Protein AF-A0A7X6QDV6-F1 (afdb_monomer_lite)

pLDDT: mean 70.56, std 13.75, range [42.44, 89.25]

Foldseek 3Di:
DDPPDPVPPPVPPDCDPPPVPPCDVPVADADPVRHGDPDDPDDDAPDPPHD

Radius of gyration: 22.64 Å; chains: 1; bounding box: 41×24×64 Å

Structure (mmCIF, N/CA/C/O backbone):
data_AF-A0A7X6QDV6-F1
#
_entry.id   AF-A0A7X6QDV6-F1
#
loop_
_atom_site.group_PDB
_atom_site.id
_atom_site.type_symbol
_atom_site.label_atom_id
_atom_site.label_alt_id
_atom_site.label_comp_id
_atom_site.label_asym_id
_atom_site.label_entity_id
_atom_site.label_seq_id
_atom_site.pdbx_PDB_ins_code
_atom_site.Cartn_x
_atom_site.Cartn_y
_atom_site.Cartn_z
_atom_site.occupancy
_atom_site.B_iso_or_equiv
_atom_site.auth_seq_id
_atom_site.auth_comp_id
_atom_site.auth_asym_id
_atom_site.auth_atom_id
_atom_site.pdbx_PDB_model_num
ATOM 1 N N . MET A 1 1 ? -13.474 11.283 48.793 1.00 42.44 1 MET A N 1
ATOM 2 C CA . MET A 1 1 ? -12.404 11.700 47.861 1.00 42.44 1 MET A CA 1
ATOM 3 C C . MET A 1 1 ? -13.048 12.525 46.762 1.00 42.44 1 MET A C 1
ATOM 5 O O . MET A 1 1 ? -14.101 12.144 46.276 1.00 42.44 1 MET A O 1
ATOM 9 N N . ASN A 1 2 ? -12.495 13.706 46.499 1.00 46.84 2 ASN A N 1
ATOM 10 C CA . ASN A 1 2 ? -13.098 14.769 45.694 1.00 46.84 2 ASN A CA 1
ATOM 11 C C . ASN A 1 2 ? -13.408 14.341 44.250 1.00 46.84 2 ASN A C 1
ATOM 13 O O . ASN A 1 2 ? -12.491 14.029 43.495 1.00 46.84 2 ASN A O 1
ATOM 17 N N . MET A 1 3 ? -14.680 14.451 43.861 1.00 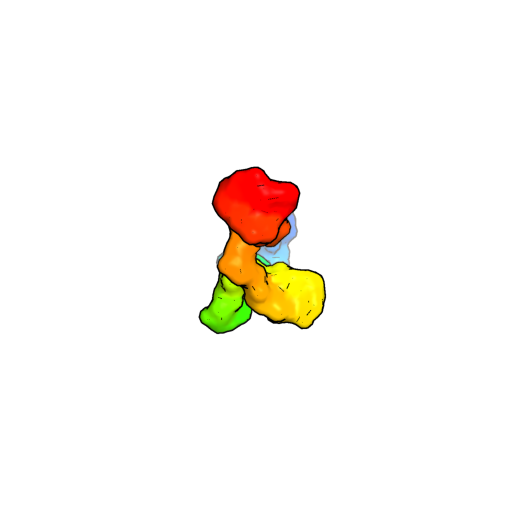55.66 3 MET A N 1
ATOM 18 C CA . MET A 1 3 ? -15.174 14.340 42.485 1.00 55.66 3 MET A CA 1
ATOM 19 C C . MET A 1 3 ? -14.754 15.590 41.689 1.00 55.66 3 MET A C 1
ATOM 21 O O . MET A 1 3 ? -15.533 16.518 41.496 1.00 55.66 3 MET A O 1
ATOM 25 N N . LYS A 1 4 ? -13.464 15.676 41.344 1.00 63.00 4 LYS A N 1
ATOM 26 C CA . LYS A 1 4 ? -12.846 16.827 40.658 1.00 63.00 4 LYS A CA 1
ATOM 27 C C . LYS A 1 4 ? -12.648 16.622 39.159 1.00 63.00 4 LYS A C 1
ATOM 29 O O . LYS A 1 4 ? -12.110 17.516 38.514 1.00 63.00 4 LYS A O 1
ATOM 34 N N . ASP A 1 5 ? -13.077 15.488 38.617 1.00 59.94 5 ASP A N 1
ATOM 35 C CA . ASP A 1 5 ? -12.954 15.228 37.190 1.00 59.94 5 ASP A CA 1
ATOM 36 C C . ASP A 1 5 ? -14.323 15.367 36.502 1.00 59.94 5 ASP A C 1
ATOM 38 O O . ASP A 1 5 ? -15.194 14.509 36.689 1.00 59.94 5 ASP A O 1
ATOM 42 N N . PRO A 1 6 ? -14.567 16.448 35.737 1.00 59.50 6 PRO A N 1
ATOM 43 C CA . PRO A 1 6 ? -15.826 16.653 35.021 1.00 59.50 6 PRO A CA 1
ATOM 44 C C . PRO A 1 6 ? -16.121 15.557 33.982 1.00 59.50 6 PRO A C 1
ATOM 46 O O . PRO A 1 6 ? -17.257 15.460 33.516 1.00 59.50 6 PRO A O 1
ATOM 49 N N . MET A 1 7 ? -15.141 14.710 33.646 1.00 61.97 7 MET A N 1
ATOM 50 C CA . MET A 1 7 ? -15.302 13.573 32.734 1.00 61.97 7 MET A CA 1
ATOM 51 C C . MET A 1 7 ? -15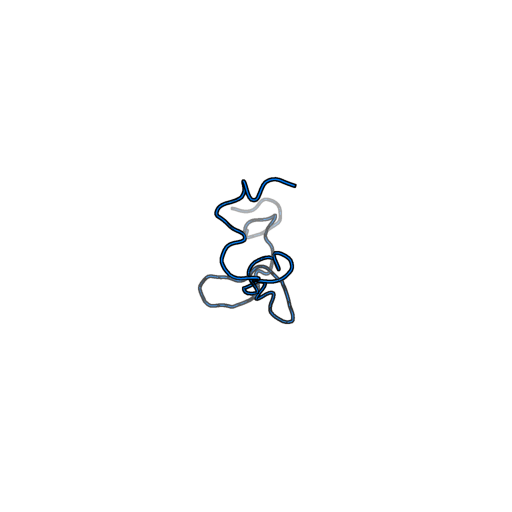.997 12.356 33.370 1.00 61.97 7 MET A C 1
ATOM 53 O O . MET A 1 7 ? -16.529 11.516 32.650 1.00 61.97 7 MET A O 1
ATOM 57 N N . MET A 1 8 ? -16.064 12.263 34.704 1.00 64.06 8 MET A N 1
ATOM 58 C CA . MET A 1 8 ? -16.652 11.110 35.413 1.00 64.06 8 MET A CA 1
ATOM 59 C C . MET A 1 8 ? -18.179 11.173 35.582 1.00 64.06 8 MET A C 1
ATOM 61 O O . MET A 1 8 ? -18.771 10.330 36.250 1.00 64.06 8 MET A O 1
ATOM 65 N N . LYS A 1 9 ? -18.855 12.160 34.984 1.00 63.84 9 LYS A N 1
ATOM 66 C CA . LYS A 1 9 ? -20.282 12.430 35.238 1.00 63.84 9 LYS A CA 1
ATOM 67 C C . LYS A 1 9 ? -21.235 11.300 34.812 1.00 63.84 9 LYS A C 1
ATOM 69 O O . LYS A 1 9 ? -22.365 11.268 35.288 1.00 63.84 9 LYS A O 1
ATOM 74 N N . ASN A 1 10 ? -20.796 10.393 33.939 1.00 63.62 10 ASN A N 1
ATOM 75 C CA . ASN A 1 10 ? -21.679 9.432 33.274 1.00 63.62 10 ASN A CA 1
ATOM 76 C C . ASN A 1 10 ? -21.357 7.957 33.552 1.00 63.62 10 ASN A C 1
ATOM 78 O O . ASN A 1 10 ? -21.936 7.107 32.882 1.00 63.62 10 ASN A O 1
ATOM 82 N N . ASP A 1 11 ? -20.439 7.648 34.477 1.00 60.25 11 ASP A N 1
ATOM 83 C CA . ASP A 1 11 ? -20.018 6.261 34.768 1.00 60.25 11 ASP A CA 1
ATOM 84 C C . ASP A 1 11 ? -19.620 5.483 33.490 1.00 60.25 11 ASP A C 1
ATOM 86 O O . ASP A 1 11 ? -19.778 4.268 33.364 1.00 60.25 11 ASP A O 1
ATOM 90 N N . LEU A 1 12 ? -19.136 6.226 32.486 1.00 60.44 12 LEU A N 1
ATOM 91 C CA . LEU A 1 12 ? -18.601 5.669 31.255 1.00 60.44 12 LEU A CA 1
ATOM 92 C C . LEU A 1 12 ? -17.338 4.927 31.675 1.00 60.44 12 LEU A C 1
ATOM 94 O O . LEU A 1 12 ? -16.427 5.547 32.224 1.00 60.44 12 LEU A O 1
ATOM 98 N N . GLY A 1 13 ? -17.344 3.604 31.500 1.00 62.00 13 GLY A N 1
ATOM 99 C CA . GLY A 1 13 ? -16.245 2.729 31.896 1.00 62.00 13 GLY A CA 1
ATOM 100 C C . GLY A 1 13 ? -14.899 3.136 31.291 1.00 62.00 13 GLY A C 1
ATOM 101 O O . GLY A 1 13 ? -14.784 4.130 30.577 1.00 62.00 13 GLY A O 1
ATOM 102 N N . GLU A 1 14 ? -13.870 2.344 31.590 1.00 62.66 14 GLU A N 1
ATOM 103 C CA . GLU A 1 14 ? -12.484 2.590 31.182 1.00 62.66 14 GLU A CA 1
ATOM 104 C C . GLU A 1 14 ? -12.397 3.124 29.746 1.00 62.66 14 GLU A C 1
ATOM 106 O O . GLU A 1 14 ? -13.015 2.553 28.842 1.00 62.66 14 GLU A O 1
ATOM 111 N N . LEU A 1 15 ? -11.684 4.250 29.580 1.00 59.88 15 LEU A N 1
ATOM 112 C CA . LEU A 1 15 ? -11.473 4.992 28.334 1.00 59.88 15 LEU A CA 1
ATOM 113 C C . LEU A 1 15 ? -10.947 4.048 27.248 1.00 59.88 15 LEU A C 1
ATOM 115 O O . LEU A 1 15 ? -9.748 3.996 26.980 1.00 59.88 15 LEU A O 1
ATOM 119 N N . SER A 1 16 ? -11.838 3.284 26.621 1.00 57.72 16 SER A N 1
ATOM 120 C CA . SER A 1 16 ? -11.474 2.481 25.472 1.00 57.72 16 SER A CA 1
ATOM 121 C C . SER A 1 16 ? -11.058 3.482 24.406 1.00 57.72 16 SER A C 1
ATOM 123 O O . SER A 1 16 ? -11.869 4.354 24.061 1.00 57.72 16 SER A O 1
ATOM 125 N N . PRO A 1 17 ? -9.812 3.412 23.903 1.00 58.31 17 PRO A N 1
ATOM 126 C CA . PRO A 1 17 ? -9.429 4.221 22.764 1.00 58.31 17 PRO A CA 1
ATOM 127 C C . PRO A 1 17 ? -10.485 3.995 21.686 1.00 58.31 17 PRO A C 1
ATOM 129 O O . PRO A 1 17 ? -10.955 2.868 21.504 1.00 58.31 17 PRO A O 1
ATOM 132 N N . SER A 1 18 ? -10.926 5.096 21.072 1.00 52.88 18 SER A N 1
ATOM 133 C CA . SER A 1 18 ? -11.972 5.116 20.053 1.00 52.88 18 SER A CA 1
ATOM 134 C C . SER A 1 18 ? -11.913 3.848 19.208 1.00 52.88 18 SER A C 1
ATOM 136 O O . SER A 1 18 ? -10.912 3.576 18.549 1.00 52.88 18 SER A O 1
ATOM 138 N N . ARG A 1 19 ? -12.999 3.070 19.243 1.00 52.97 19 ARG A N 1
ATOM 139 C CA . ARG A 1 19 ? -13.153 1.773 18.568 1.00 52.97 19 ARG A CA 1
ATOM 140 C C . ARG A 1 19 ? -13.094 1.877 17.038 1.00 52.97 19 ARG A C 1
ATOM 142 O O . ARG A 1 19 ? -13.256 0.876 16.350 1.00 52.97 19 ARG A O 1
ATOM 149 N N . ASN A 1 20 ? -12.803 3.066 16.512 1.00 50.25 20 ASN A N 1
ATOM 150 C CA . ASN A 1 20 ? -12.335 3.283 15.152 1.00 50.25 20 ASN A CA 1
ATOM 151 C C . ASN A 1 20 ? -10.862 2.871 14.990 1.00 50.25 20 ASN A C 1
ATOM 153 O O . ASN A 1 20 ? -10.115 3.486 14.235 1.00 50.25 20 ASN A O 1
ATOM 157 N N . ASP A 1 21 ? -10.451 1.790 15.645 1.00 51.88 21 ASP A N 1
ATOM 158 C CA . ASP A 1 21 ? -9.267 1.029 15.274 1.00 51.88 21 ASP A CA 1
ATOM 159 C C . ASP A 1 21 ? -9.679 0.119 14.100 1.00 51.88 21 ASP A C 1
ATOM 161 O O . ASP A 1 21 ? -9.626 -1.107 14.176 1.00 51.88 21 ASP A O 1
ATOM 165 N N . VAL A 1 22 ? -10.192 0.721 13.012 1.00 56.47 22 VAL A N 1
ATOM 166 C CA . VAL A 1 22 ? -10.565 0.012 11.774 1.00 56.47 22 VAL A CA 1
ATOM 167 C C . VAL A 1 22 ? -9.277 -0.354 11.039 1.00 56.47 22 VAL A C 1
ATOM 169 O O . VAL A 1 22 ? -9.019 0.051 9.909 1.00 56.47 22 VAL A O 1
ATOM 172 N N . LYS A 1 23 ? -8.416 -1.120 11.705 1.00 55.69 23 LYS A N 1
ATOM 173 C CA . LYS A 1 23 ? -7.406 -1.915 11.034 1.00 55.69 23 LYS A CA 1
ATOM 174 C C . LYS A 1 23 ? -8.182 -3.023 10.350 1.00 55.69 23 LYS A C 1
ATOM 176 O O . LYS A 1 23 ? -8.646 -3.964 10.991 1.00 55.69 23 LYS A O 1
ATOM 181 N N . GLY A 1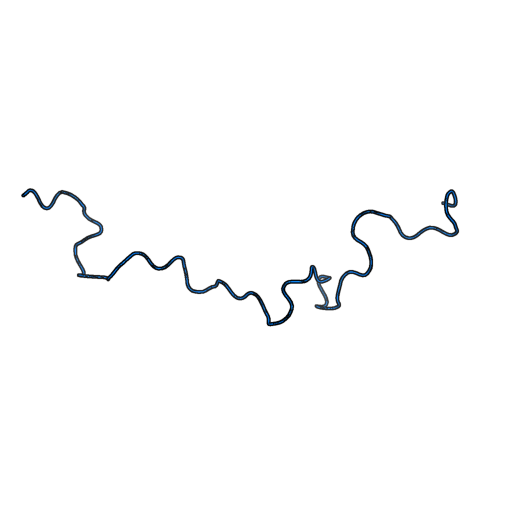 24 ? -8.385 -2.865 9.044 1.00 60.59 24 GLY A N 1
ATOM 182 C CA . GLY A 1 24 ? -8.868 -3.960 8.216 1.00 60.59 24 GLY A CA 1
ATOM 183 C C . GLY A 1 24 ? -8.000 -5.209 8.441 1.00 60.59 24 GLY A C 1
ATOM 184 O O . GLY A 1 24 ? -6.858 -5.086 8.893 1.00 60.59 24 GLY A O 1
ATOM 185 N N . PRO A 1 25 ? -8.499 -6.412 8.110 1.00 64.19 25 PRO A N 1
ATOM 186 C CA . PRO A 1 25 ? -7.784 -7.678 8.325 1.00 64.19 25 PRO A CA 1
ATOM 187 C C . PRO A 1 25 ? -6.358 -7.690 7.746 1.00 64.19 25 PRO A C 1
ATOM 189 O O . PRO A 1 25 ? -5.510 -8.461 8.190 1.00 64.19 25 PRO A O 1
ATOM 192 N N . HIS A 1 26 ? -6.074 -6.788 6.803 1.00 67.06 26 HIS A N 1
ATOM 193 C CA . HIS A 1 26 ? -4.735 -6.470 6.332 1.00 67.06 26 HIS A CA 1
ATOM 194 C C . HIS A 1 26 ? -4.447 -4.977 6.567 1.00 67.06 26 HIS A C 1
ATOM 196 O O . HIS A 1 26 ? -4.885 -4.154 5.763 1.00 67.06 26 HIS A O 1
ATOM 202 N N . PRO A 1 27 ? -3.700 -4.593 7.621 1.00 69.69 27 PRO A N 1
ATOM 203 C CA . PRO A 1 27 ? -3.364 -3.195 7.922 1.00 69.69 27 PRO A CA 1
ATOM 204 C C . PRO A 1 27 ? -2.290 -2.614 6.974 1.00 69.69 27 PRO A C 1
ATOM 206 O O . PRO A 1 27 ? -1.466 -1.796 7.376 1.00 69.69 27 PRO A O 1
AT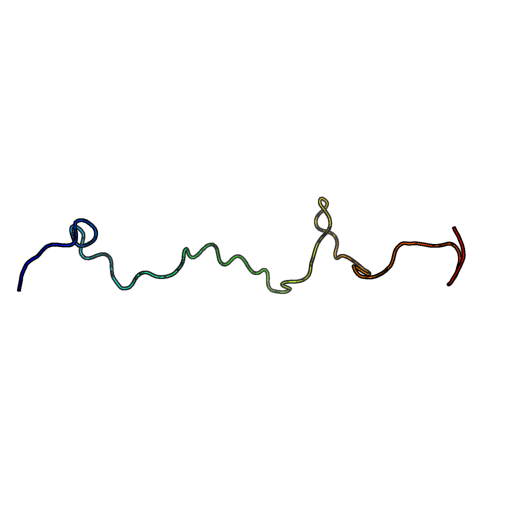OM 209 N N . GLY A 1 28 ? -2.261 -3.068 5.719 1.00 76.56 28 GLY A N 1
ATOM 210 C CA . GLY A 1 28 ? -1.323 -2.604 4.704 1.00 76.56 28 GLY A CA 1
ATOM 211 C C . GLY A 1 28 ? -1.663 -1.198 4.213 1.00 76.56 28 GLY A C 1
ATOM 212 O O . GLY A 1 28 ? -2.824 -0.791 4.195 1.00 76.56 28 GLY A O 1
ATOM 213 N N . ILE A 1 29 ? -0.639 -0.462 3.781 1.00 82.88 29 ILE A N 1
ATOM 214 C CA . ILE A 1 29 ? -0.823 0.842 3.139 1.00 82.88 29 ILE A CA 1
ATOM 215 C C . ILE A 1 29 ? -1.562 0.620 1.812 1.00 82.88 29 ILE A C 1
ATOM 217 O O . ILE A 1 29 ? -1.183 -0.241 1.011 1.00 82.88 29 ILE A O 1
ATOM 221 N N . THR A 1 30 ? -2.619 1.392 1.578 1.00 85.56 30 THR A N 1
ATOM 222 C CA . THR A 1 30 ? -3.431 1.344 0.357 1.00 85.56 30 THR A CA 1
ATOM 223 C C . THR A 1 30 ? -3.361 2.671 -0.396 1.00 85.56 30 THR A C 1
ATOM 225 O O . THR A 1 30 ? -3.062 3.719 0.174 1.00 85.56 30 THR A O 1
ATOM 228 N N . ARG A 1 31 ? -3.584 2.614 -1.711 1.00 83.69 31 ARG A N 1
ATOM 229 C CA . ARG A 1 31 ? -3.783 3.784 -2.575 1.00 83.69 31 ARG A CA 1
ATOM 230 C C . ARG A 1 31 ? -5.147 4.414 -2.277 1.00 83.69 31 ARG A C 1
ATOM 232 O O . ARG A 1 31 ? -6.008 3.762 -1.696 1.00 83.69 31 ARG A O 1
ATOM 239 N N . GLU A 1 32 ? -5.384 5.629 -2.767 1.00 83.06 32 GLU A N 1
ATOM 240 C CA . GLU A 1 32 ? -6.697 6.299 -2.678 1.00 83.06 32 GLU A CA 1
ATOM 241 C C . GLU A 1 32 ? -7.843 5.429 -3.229 1.00 83.06 32 GLU A C 1
ATOM 243 O O . GLU A 1 32 ? -8.932 5.391 -2.666 1.00 83.06 32 GLU A O 1
ATOM 248 N N . SER A 1 33 ? -7.573 4.648 -4.279 1.00 88.00 33 SER A N 1
ATOM 249 C CA . SER A 1 33 ? -8.526 3.695 -4.861 1.00 88.00 33 SER A CA 1
ATOM 250 C C . SER A 1 33 ? -8.731 2.406 -4.046 1.00 88.00 33 SER A C 1
ATOM 252 O O . SER A 1 33 ? -9.461 1.520 -4.483 1.00 88.00 33 SER A O 1
ATOM 254 N N . GLY A 1 34 ? -8.065 2.253 -2.897 1.00 81.88 34 GLY A N 1
ATOM 255 C CA . GLY A 1 34 ? -8.144 1.079 -2.019 1.00 81.88 34 GLY A CA 1
ATOM 256 C C . GLY A 1 34 ? -7.235 -0.096 -2.406 1.00 81.88 34 GLY A C 1
ATOM 257 O O . GLY A 1 34 ? -7.146 -1.070 -1.663 1.00 81.88 34 GLY A O 1
ATOM 258 N N . ALA A 1 35 ? -6.521 -0.028 -3.535 1.00 85.12 35 ALA A N 1
ATOM 259 C CA . ALA A 1 35 ? -5.567 -1.067 -3.932 1.00 85.12 35 ALA A CA 1
ATOM 260 C C . ALA A 1 35 ? -4.307 -1.053 -3.037 1.00 85.12 35 ALA A C 1
ATOM 262 O O . ALA A 1 35 ? -3.851 0.029 -2.665 1.00 85.12 35 ALA A O 1
ATOM 263 N N . PRO A 1 36 ? -3.682 -2.202 -2.730 1.00 87.50 36 PRO A N 1
ATOM 264 C CA . PRO A 1 36 ? -2.472 -2.244 -1.907 1.00 87.50 36 PRO A CA 1
ATOM 265 C C . PRO A 1 36 ? -1.294 -1.508 -2.566 1.00 87.50 36 PRO A C 1
ATOM 267 O O . PRO A 1 36 ? -1.111 -1.550 -3.789 1.00 87.50 36 PRO A O 1
ATOM 270 N N . VAL A 1 37 ? -0.479 -0.836 -1.748 1.00 87.12 37 VAL A N 1
ATOM 271 C CA . VAL A 1 37 ? 0.781 -0.221 -2.184 1.00 87.12 37 VAL A CA 1
ATOM 272 C C . VAL A 1 37 ? 1.835 -1.312 -2.363 1.00 87.12 37 VAL A C 1
ATOM 274 O O . VAL A 1 37 ? 2.116 -2.078 -1.448 1.00 87.12 37 VAL A O 1
ATOM 277 N N . ILE A 1 38 ? 2.416 -1.379 -3.561 1.00 86.81 38 ILE A N 1
ATOM 278 C CA . ILE A 1 38 ? 3.391 -2.415 -3.941 1.00 86.81 38 ILE A CA 1
ATOM 279 C C . ILE A 1 38 ? 4.805 -2.144 -3.405 1.00 86.81 38 ILE A C 1
ATOM 281 O O . ILE A 1 38 ? 5.543 -3.083 -3.134 1.00 86.81 38 ILE A O 1
ATOM 285 N N . ASN A 1 39 ? 5.179 -0.871 -3.258 1.00 85.06 39 ASN A N 1
ATOM 286 C CA . ASN A 1 39 ? 6.444 -0.408 -2.692 1.00 85.06 39 ASN A CA 1
ATOM 287 C C . ASN A 1 39 ? 6.251 1.043 -2.211 1.00 85.06 39 ASN A C 1
ATOM 289 O O . ASN A 1 39 ? 5.622 1.833 -2.913 1.00 85.06 39 ASN A O 1
ATOM 293 N N . ASN A 1 40 ? 6.743 1.363 -1.011 1.00 87.19 40 ASN A N 1
ATOM 294 C CA . ASN A 1 40 ? 6.671 2.696 -0.395 1.00 87.19 40 ASN A CA 1
ATOM 295 C C . ASN A 1 40 ? 8.061 3.308 -0.123 1.00 87.19 40 ASN A C 1
ATOM 297 O O . ASN A 1 40 ? 8.149 4.394 0.437 1.00 87.19 40 ASN A O 1
ATOM 301 N N . GLN A 1 41 ? 9.141 2.595 -0.446 1.00 89.25 41 GLN A N 1
ATOM 302 C CA . GLN A 1 41 ? 10.514 3.075 -0.268 1.00 89.25 41 GLN A CA 1
ATOM 303 C C . GLN A 1 41 ? 11.099 3.590 -1.584 1.00 89.25 41 GLN A C 1
ATOM 305 O O . GLN A 1 41 ? 11.823 4.582 -1.574 1.00 89.25 41 GLN A O 1
ATOM 310 N N . ASP A 1 42 ? 10.728 2.969 -2.708 1.00 84.06 42 ASP A N 1
ATOM 311 C CA . ASP A 1 42 ? 11.260 3.311 -4.027 1.00 84.06 42 ASP A CA 1
ATOM 312 C C . ASP A 1 42 ? 10.196 3.908 -4.951 1.00 84.06 42 ASP A C 1
ATOM 314 O O . ASP A 1 42 ? 8.998 3.625 -4.844 1.00 84.06 42 ASP A O 1
ATOM 318 N N . THR A 1 43 ? 10.653 4.708 -5.911 1.00 84.62 43 THR A N 1
ATOM 319 C CA . THR A 1 43 ? 9.835 5.180 -7.027 1.00 84.62 43 THR A CA 1
ATOM 320 C C . THR A 1 43 ? 9.788 4.139 -8.143 1.00 84.62 43 THR A C 1
ATOM 322 O O . THR A 1 43 ? 10.675 3.299 -8.290 1.00 84.62 43 THR A O 1
ATOM 325 N N . MET A 1 44 ? 8.740 4.195 -8.964 1.00 87.62 44 MET A N 1
ATOM 326 C CA . MET A 1 44 ? 8.675 3.386 -10.180 1.00 87.62 44 MET A CA 1
ATOM 327 C C . MET A 1 44 ? 9.640 3.969 -11.211 1.00 87.62 44 MET A C 1
ATOM 329 O O . MET A 1 44 ? 9.409 5.073 -11.695 1.00 87.62 44 MET A O 1
ATOM 333 N N . THR A 1 45 ? 10.692 3.228 -11.543 1.00 85.25 45 THR A N 1
ATOM 334 C CA . THR A 1 45 ? 11.723 3.641 -12.504 1.00 85.25 45 THR A CA 1
ATOM 335 C C . THR A 1 45 ? 11.863 2.620 -13.632 1.00 85.25 45 THR A C 1
ATOM 337 O O . THR A 1 45 ? 11.477 1.456 -13.499 1.00 85.25 45 THR A O 1
ATOM 340 N N . ALA A 1 46 ? 12.447 3.031 -14.763 1.00 85.62 46 ALA A N 1
ATOM 341 C CA . ALA A 1 46 ? 12.721 2.124 -15.892 1.00 85.62 46 ALA A CA 1
ATOM 342 C C . ALA A 1 46 ? 13.843 1.093 -15.606 1.00 85.62 46 ALA A C 1
ATOM 344 O O . ALA A 1 46 ? 14.119 0.215 -16.422 1.00 85.62 46 ALA A O 1
ATOM 345 N N . GLY A 1 47 ? 14.513 1.211 -14.458 1.00 85.00 47 GLY A N 1
ATOM 346 C CA . GLY A 1 47 ? 15.593 0.346 -13.995 1.00 85.00 47 GLY A CA 1
ATOM 347 C C . GLY A 1 47 ? 16.242 0.918 -12.728 1.00 85.00 47 GLY A C 1
ATOM 348 O O . GLY A 1 47 ? 15.913 2.034 -12.331 1.00 85.00 47 GLY A O 1
ATOM 349 N N . PRO A 1 48 ? 17.219 0.231 -12.107 1.00 83.00 48 PRO A 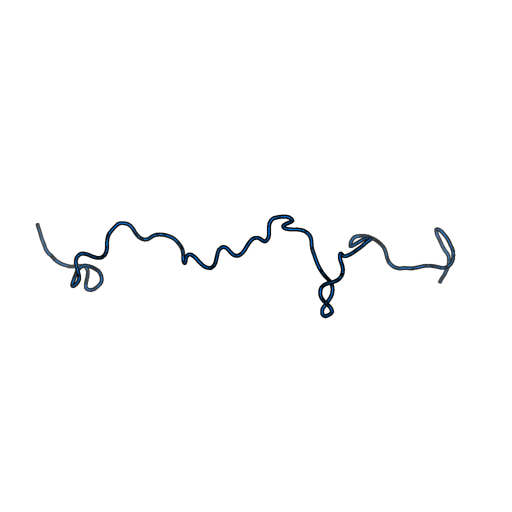N 1
ATOM 350 C CA . PRO A 1 48 ? 17.763 0.615 -10.794 1.00 83.00 48 PRO A CA 1
ATOM 351 C C . PRO A 1 48 ? 18.337 2.041 -10.695 1.00 83.00 48 PRO A C 1
ATOM 353 O O . PRO A 1 48 ? 18.491 2.572 -9.602 1.00 83.00 48 PRO A O 1
ATOM 356 N N . ARG A 1 49 ? 18.699 2.650 -11.831 1.00 84.38 49 ARG A N 1
ATOM 357 C CA . ARG A 1 49 ? 19.161 4.046 -11.946 1.00 84.38 49 ARG A CA 1
ATOM 358 C C . ARG A 1 49 ? 18.512 4.768 -13.133 1.00 84.38 49 ARG A C 1
ATOM 360 O O . ARG A 1 49 ? 19.092 5.712 -13.664 1.00 84.38 49 ARG A O 1
ATOM 367 N N . GLY A 1 50 ? 17.390 4.239 -13.620 1.00 80.38 50 GLY A N 1
ATOM 368 C CA . GLY A 1 50 ? 16.622 4.868 -14.688 1.00 80.38 50 GLY A CA 1
ATOM 369 C C . GLY A 1 50 ? 15.961 6.159 -14.203 1.00 80.38 50 GLY A C 1
ATOM 370 O O . GLY A 1 50 ? 15.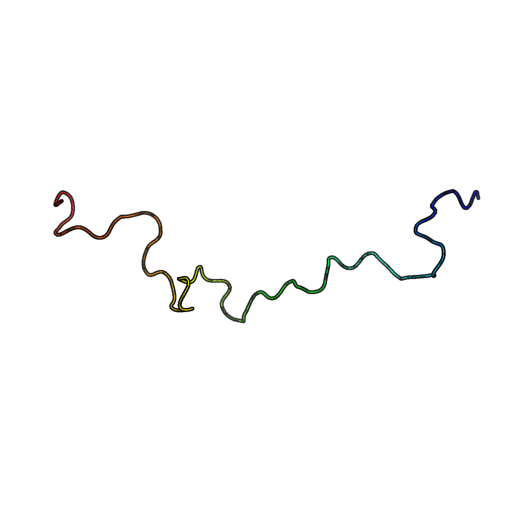979 6.423 -12.997 1.00 80.38 50 GLY A O 1
ATOM 371 N N . PRO A 1 51 ? 15.398 6.956 -15.124 1.00 65.00 51 PRO A N 1
ATOM 372 C CA . PRO A 1 51 ? 14.456 7.994 -14.728 1.00 65.00 51 PRO A CA 1
ATOM 373 C C . PRO A 1 51 ? 13.290 7.396 -13.929 1.00 65.00 51 PRO A C 1
ATOM 375 O O . PRO A 1 51 ? 12.952 6.203 -14.158 1.00 65.00 51 PRO A O 1
#

Sequence (51 aa):
MNMKDPMMKNDLGELSPSRNDVKGPHPGITRESGAPVINNQDTMTAGPRGP

Secondary structure (DSSP, 8-state):
-----GGGGG---S----S-----SS---B-TTSPBPS-SSS---SSTT--